Protein AF-A0A562PH85-F1 (afdb_monomer)

Foldseek 3Di:
DPDDDDDDDDPVVVVVVVVLCVVVVHPDPPVVVVVVVVVVVVVLLVVLVVVCVVVVHDSVPRFFAEDPDLDTAGFQKWKDWPPDDDPWIWGTHGHFTDGSRDGDHLQRSVVVPDPDRDDSQQTMWMDHPPRDDTHRSVVVCCVSQADADPVRHHDDDDDDD

Secondary structure (DSSP, 8-state):
----------HHHHHHHHHHHHTTT----HHHHHHHHHHHHHHHHHHHHHHHHHHT--GGGS--EEEETTEEEETT-EEEETTS-TT-EEEEETTEEEETTEE--HHHHHHTT-SS---HHHHEEEE-TT--S-EEHHHHHHHHT--B-TTS-B---PPP-

Structure (mmCIF, N/CA/C/O backbone):
data_AF-A0A562PH85-F1
#
_entry.id   AF-A0A562PH85-F1
#
loop_
_atom_site.group_PDB
_atom_site.id
_atom_site.type_symbol
_atom_site.label_atom_id
_atom_site.label_alt_id
_atom_site.label_comp_id
_atom_site.label_asym_id
_atom_site.label_entity_id
_atom_site.label_seq_id
_atom_site.pdbx_PDB_ins_code
_atom_site.Cartn_x
_atom_site.Cartn_y
_atom_site.Cartn_z
_atom_site.occupancy
_atom_site.B_iso_or_equiv
_atom_site.auth_seq_id
_atom_site.auth_comp_id
_atom_site.auth_asym_id
_atom_site.auth_atom_id
_atom_site.pdbx_PDB_model_num
ATOM 1 N N . MET A 1 1 ? -10.733 25.802 15.915 1.00 39.47 1 MET A N 1
ATOM 2 C CA . MET A 1 1 ? -11.165 25.314 17.242 1.00 39.47 1 MET A CA 1
ATOM 3 C C . MET A 1 1 ? -10.240 24.162 17.619 1.00 39.47 1 MET A C 1
ATOM 5 O O . MET A 1 1 ? -10.395 23.100 17.041 1.00 39.47 1 MET A O 1
ATOM 9 N N . ASN A 1 2 ? -9.256 24.363 18.504 1.00 49.97 2 ASN A N 1
ATOM 10 C CA . ASN A 1 2 ? -8.370 23.283 18.980 1.00 49.97 2 ASN A CA 1
ATOM 11 C C . ASN A 1 2 ? -8.945 22.684 20.269 1.00 49.97 2 ASN A C 1
ATOM 13 O O . ASN A 1 2 ? -8.515 23.033 21.365 1.00 49.97 2 ASN A O 1
ATOM 17 N N . GLY A 1 3 ? -9.973 21.845 20.138 1.00 72.69 3 GLY A N 1
ATOM 18 C CA . GLY A 1 3 ? -10.516 21.075 21.257 1.00 72.69 3 GLY A CA 1
ATOM 19 C C . GLY A 1 3 ? -9.977 19.651 21.217 1.00 72.69 3 GLY A C 1
ATOM 20 O O . GLY A 1 3 ? -10.175 18.962 20.222 1.00 72.69 3 GLY A O 1
ATOM 21 N N . ILE A 1 4 ? -9.310 19.200 22.281 1.00 73.94 4 ILE A N 1
ATOM 22 C CA . ILE A 1 4 ? -8.988 17.777 22.450 1.00 73.94 4 ILE A CA 1
ATOM 23 C C . ILE A 1 4 ? -10.299 17.049 22.763 1.00 73.94 4 ILE A C 1
ATOM 25 O O . ILE A 1 4 ? -10.974 17.379 23.738 1.00 73.94 4 ILE A O 1
ATOM 29 N N . VAL A 1 5 ? -10.662 16.072 21.932 1.00 80.00 5 VAL A N 1
ATOM 30 C CA . VAL A 1 5 ? -11.842 15.218 22.120 1.00 80.00 5 VAL A CA 1
ATOM 31 C C . VAL A 1 5 ? -11.375 13.829 22.546 1.00 80.00 5 VAL A C 1
ATOM 33 O O . VAL A 1 5 ? -10.486 13.250 21.926 1.00 80.00 5 VAL A O 1
ATOM 36 N N . THR A 1 6 ? -11.963 13.276 23.607 1.00 83.06 6 THR A N 1
ATOM 37 C CA . THR A 1 6 ? -11.647 11.919 24.069 1.00 83.06 6 THR A CA 1
ATOM 38 C C . THR A 1 6 ? -12.481 10.897 23.302 1.00 83.06 6 THR A C 1
ATOM 40 O O . THR A 1 6 ? -13.708 10.911 23.376 1.00 83.06 6 THR A O 1
ATOM 43 N N . VAL A 1 7 ? -11.817 9.985 22.589 1.00 81.94 7 VAL A N 1
ATOM 44 C CA . VAL A 1 7 ? -12.457 8.871 21.875 1.00 81.94 7 VAL A CA 1
ATOM 45 C C . VAL A 1 7 ? -12.044 7.557 22.532 1.00 81.94 7 VAL A C 1
ATOM 47 O O . VAL A 1 7 ? -10.861 7.306 22.756 1.00 81.94 7 VAL A O 1
ATOM 50 N N . GLY A 1 8 ? -13.021 6.710 22.858 1.00 84.06 8 GLY A N 1
ATOM 51 C CA . GLY A 1 8 ? -12.760 5.387 23.418 1.00 84.06 8 GLY A CA 1
ATOM 52 C C . GLY A 1 8 ? -12.293 4.408 22.343 1.00 84.06 8 GLY A C 1
ATOM 53 O O . GLY A 1 8 ? -13.013 4.157 21.379 1.00 84.06 8 GLY A O 1
ATOM 54 N N . LEU A 1 9 ? -11.114 3.815 22.528 1.00 83.25 9 LEU A N 1
ATOM 55 C CA . LEU A 1 9 ? -10.604 2.721 21.700 1.00 83.25 9 LEU A CA 1
ATOM 56 C C . LEU A 1 9 ? -10.504 1.439 22.535 1.00 83.25 9 LEU A C 1
ATOM 58 O O . LEU A 1 9 ? -10.124 1.506 23.708 1.00 83.25 9 LEU A O 1
ATOM 62 N N . PRO A 1 10 ? -10.785 0.251 21.966 1.00 89.81 10 PRO A N 1
ATOM 63 C CA . PRO A 1 10 ? -10.526 -1.000 22.664 1.00 89.81 10 PRO A CA 1
ATOM 64 C C . PRO A 1 10 ? -9.046 -1.097 23.054 1.00 89.81 10 PRO A C 1
ATOM 66 O O . PRO A 1 10 ? -8.172 -0.964 22.197 1.00 89.81 10 PRO A O 1
ATOM 69 N N . ALA A 1 11 ? -8.757 -1.393 24.324 1.00 84.88 11 ALA A N 1
ATOM 70 C CA . ALA A 1 11 ? -7.388 -1.420 24.854 1.00 84.88 11 ALA A CA 1
ATOM 71 C C . ALA A 1 11 ? -6.438 -2.307 24.025 1.00 84.88 11 ALA A C 1
ATOM 73 O O . ALA A 1 11 ? -5.298 -1.947 23.755 1.00 84.88 11 ALA A O 1
ATOM 74 N N . GLN A 1 12 ? -6.938 -3.440 23.535 1.00 82.94 12 GLN A N 1
ATOM 75 C CA . GLN A 1 12 ? -6.205 -4.364 22.667 1.00 82.94 12 GLN A CA 1
ATOM 76 C C . GLN A 1 12 ? -5.753 -3.763 21.325 1.00 82.94 12 GLN A C 1
ATOM 78 O O . GLN A 1 12 ? -4.730 -4.181 20.789 1.00 82.94 12 GLN A O 1
ATOM 83 N N . VAL A 1 13 ? -6.492 -2.795 20.776 1.00 83.38 13 VAL A N 1
ATOM 84 C CA . VAL A 1 13 ? -6.105 -2.085 19.546 1.00 83.38 13 VAL A CA 1
ATOM 85 C C . VAL A 1 13 ? -4.977 -1.108 19.855 1.00 83.38 13 VAL A C 1
ATOM 87 O O . VAL A 1 13 ? -3.962 -1.117 19.163 1.00 83.38 13 VAL A O 1
ATOM 90 N N . LEU A 1 14 ? -5.115 -0.342 20.941 1.00 83.75 14 LEU A N 1
ATOM 91 C CA . LEU A 1 14 ? -4.099 0.613 21.376 1.00 83.75 14 LEU A CA 1
ATOM 92 C C . LEU A 1 14 ? -2.771 -0.083 21.705 1.00 83.75 14 LEU A C 1
ATOM 94 O O . LEU A 1 14 ? -1.719 0.364 21.269 1.00 83.75 14 LEU A O 1
ATOM 98 N N . LEU A 1 15 ? -2.822 -1.225 22.396 1.00 84.38 15 LEU A N 1
ATOM 99 C CA . LEU A 1 15 ? -1.635 -2.020 22.722 1.00 84.38 15 LEU A CA 1
ATOM 100 C C . LEU A 1 15 ? -0.942 -2.592 21.479 1.00 84.38 15 LEU A C 1
ATOM 102 O O . LEU A 1 15 ? 0.284 -2.656 21.439 1.00 84.38 15 LEU A O 1
ATOM 106 N N . LYS A 1 16 ? -1.703 -3.016 20.460 1.00 82.19 16 LYS A N 1
ATOM 107 C CA . LYS A 1 16 ? -1.120 -3.464 19.185 1.00 82.19 16 LYS A CA 1
ATOM 108 C C . LYS A 1 16 ? -0.402 -2.322 18.475 1.00 82.19 16 LYS A C 1
ATOM 110 O O . LYS A 1 16 ? 0.685 -2.537 17.952 1.00 82.19 16 LYS A O 1
ATOM 115 N N . LEU A 1 17 ? -1.000 -1.133 18.482 1.00 80.06 17 LEU A N 1
ATOM 116 C CA . LEU A 1 17 ? -0.422 0.050 17.859 1.00 80.06 17 LEU A CA 1
ATOM 117 C C . LEU A 1 17 ? 0.824 0.545 18.610 1.00 80.06 17 LEU A C 1
ATOM 119 O O . LEU A 1 17 ? 1.839 0.818 17.984 1.00 80.06 17 LEU A O 1
ATOM 123 N N . ALA A 1 18 ? 0.790 0.583 19.944 1.00 82.00 18 ALA A N 1
ATOM 124 C CA . ALA A 1 18 ? 1.948 0.957 20.757 1.00 82.00 18 ALA A CA 1
ATOM 125 C C . ALA A 1 18 ? 3.142 0.022 20.501 1.00 82.00 18 ALA A C 1
ATOM 127 O O . ALA A 1 18 ? 4.237 0.486 20.200 1.00 82.00 18 ALA A O 1
ATOM 128 N N . ARG A 1 19 ? 2.906 -1.298 20.495 1.00 83.88 19 ARG A N 1
ATOM 129 C CA . ARG A 1 19 ? 3.943 -2.292 20.171 1.00 83.88 19 ARG A CA 1
ATOM 130 C C . ARG A 1 19 ? 4.511 -2.126 18.765 1.00 83.88 19 ARG A C 1
ATOM 132 O O . ARG A 1 19 ? 5.692 -2.379 18.561 1.00 83.88 19 ARG A O 1
ATOM 139 N N . TYR A 1 20 ? 3.675 -1.736 17.804 1.00 79.75 20 TYR A N 1
ATOM 140 C CA . TYR A 1 20 ? 4.116 -1.481 16.436 1.00 79.75 20 TYR A CA 1
ATOM 141 C C . TYR A 1 20 ? 5.145 -0.345 16.380 1.00 79.75 20 TYR A C 1
ATOM 143 O O . TYR A 1 20 ? 6.161 -0.486 15.707 1.00 79.75 20 TYR A O 1
ATOM 151 N N . PHE A 1 21 ? 4.925 0.742 17.126 1.00 79.56 21 PHE A N 1
ATOM 152 C CA . PHE A 1 21 ? 5.875 1.856 17.194 1.00 79.56 21 PHE A CA 1
ATOM 153 C C . PHE A 1 21 ? 7.123 1.526 18.023 1.00 79.56 21 PHE A C 1
ATOM 155 O O . PHE A 1 21 ? 8.234 1.833 17.599 1.00 79.56 21 PHE A O 1
ATOM 162 N N . GLU A 1 22 ? 6.973 0.825 19.151 1.00 78.12 22 GLU A N 1
ATOM 163 C CA . GLU A 1 22 ? 8.108 0.395 19.985 1.00 78.12 22 GLU A CA 1
ATOM 164 C C . GLU A 1 22 ? 9.101 -0.492 19.219 1.00 78.12 22 GLU A C 1
ATOM 166 O O . GLU A 1 22 ? 10.311 -0.339 19.365 1.00 78.12 22 GLU A O 1
ATOM 171 N N . GLN A 1 23 ? 8.609 -1.390 18.356 1.00 72.25 23 GLN A N 1
ATOM 172 C CA . GLN A 1 23 ? 9.451 -2.272 17.535 1.00 72.25 23 GLN A CA 1
ATOM 173 C C . GLN A 1 23 ? 10.331 -1.531 16.521 1.00 72.25 23 GLN A C 1
ATOM 175 O O . GLN A 1 23 ? 11.239 -2.135 15.952 1.00 72.25 23 GLN A O 1
ATOM 180 N N . ARG A 1 24 ? 10.066 -0.245 16.282 1.00 67.44 24 ARG A N 1
ATOM 181 C CA . ARG A 1 24 ? 10.789 0.587 15.317 1.00 67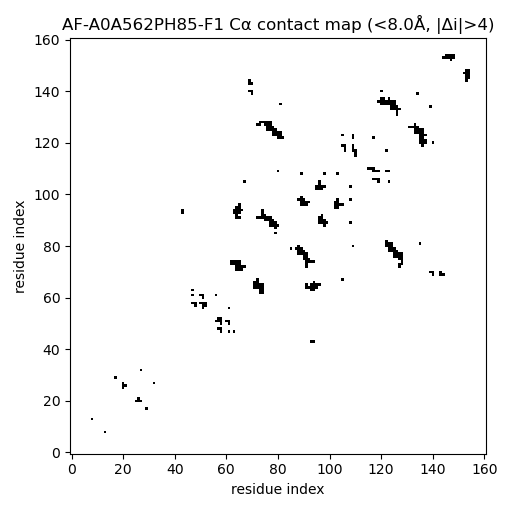.44 24 ARG A CA 1
ATOM 182 C C . ARG A 1 24 ? 11.849 1.481 15.965 1.00 67.44 24 ARG A C 1
ATOM 184 O O . ARG A 1 24 ? 12.478 2.250 15.248 1.00 67.44 24 ARG A O 1
ATOM 191 N N . GLU A 1 25 ? 12.032 1.390 17.289 1.00 59.75 25 GLU A N 1
ATOM 192 C CA . GLU A 1 25 ? 12.890 2.287 18.094 1.00 59.75 25 GLU A CA 1
ATOM 193 C C . GLU A 1 25 ? 12.575 3.780 17.884 1.00 59.75 25 GLU A C 1
ATOM 195 O O . GLU A 1 25 ? 13.406 4.665 18.088 1.00 59.75 25 GLU A O 1
ATOM 200 N N . GLU A 1 26 ? 11.347 4.075 17.470 1.00 63.69 26 GLU A N 1
ATOM 201 C CA . GLU A 1 26 ? 10.926 5.405 17.072 1.00 63.69 26 GLU A CA 1
ATOM 202 C C . GLU A 1 26 ? 10.165 6.015 18.256 1.00 63.69 26 GLU A C 1
ATOM 204 O O . GLU A 1 26 ? 9.140 5.489 18.696 1.00 63.69 26 GLU A O 1
ATOM 209 N N . ALA A 1 27 ? 10.693 7.099 18.833 1.00 63.38 27 ALA A N 1
ATOM 210 C CA . ALA A 1 27 ? 10.023 7.833 19.904 1.00 63.38 27 ALA A CA 1
ATOM 211 C C . ALA A 1 27 ? 8.816 8.586 19.320 1.00 63.38 27 ALA A C 1
ATOM 213 O O . ALA A 1 27 ? 8.904 9.764 18.979 1.00 63.38 27 ALA A O 1
ATOM 214 N N . VAL A 1 28 ? 7.707 7.872 19.137 1.00 69.44 28 VAL A N 1
ATOM 215 C CA . VAL A 1 28 ? 6.502 8.378 18.476 1.00 69.44 28 VAL A CA 1
ATOM 216 C C . VAL A 1 28 ? 5.509 8.890 19.516 1.00 69.44 28 VAL A C 1
ATOM 218 O O . VAL A 1 28 ? 5.107 8.165 20.428 1.00 69.44 28 VAL A O 1
ATOM 221 N N . ASP A 1 29 ? 5.069 10.138 19.351 1.00 81.44 29 ASP A N 1
ATOM 222 C CA . ASP A 1 29 ? 3.872 10.646 20.021 1.00 81.44 29 ASP A CA 1
ATOM 223 C C . ASP A 1 29 ? 2.648 9.917 19.450 1.00 81.44 29 ASP A C 1
ATOM 225 O O . ASP A 1 29 ? 2.208 10.170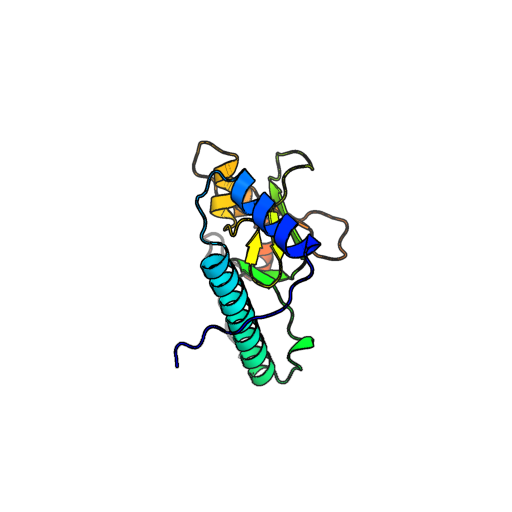 18.327 1.00 81.44 29 ASP A O 1
ATOM 229 N N . LEU A 1 30 ? 2.106 8.982 20.232 1.00 77.94 30 LEU A N 1
ATOM 230 C CA . LEU A 1 30 ? 0.971 8.152 19.836 1.00 77.94 30 LEU A CA 1
ATOM 231 C C . LEU A 1 30 ? -0.274 8.981 19.495 1.00 77.94 30 LEU A C 1
ATOM 233 O O . LEU A 1 30 ? -1.051 8.576 18.633 1.00 77.94 30 LEU A O 1
ATOM 237 N N . GLY A 1 31 ? -0.474 10.124 20.160 1.00 79.44 31 GLY A N 1
ATOM 238 C CA . GLY A 1 31 ? -1.595 11.019 19.892 1.00 79.44 31 GLY A CA 1
ATOM 239 C C . GLY A 1 31 ? -1.462 11.683 18.526 1.00 79.44 31 GLY A C 1
ATOM 240 O O . GLY A 1 31 ? -2.412 11.662 17.743 1.00 79.44 31 GLY A O 1
ATOM 241 N N . ALA A 1 32 ? -0.271 12.197 18.215 1.00 80.62 32 ALA A N 1
ATOM 242 C CA . ALA A 1 32 ? 0.025 12.774 16.906 1.00 80.62 32 ALA A CA 1
ATOM 243 C C . ALA A 1 32 ? -0.074 11.721 15.789 1.00 80.62 32 ALA A C 1
ATOM 245 O O . ALA A 1 32 ? -0.768 11.941 14.802 1.00 80.62 32 ALA A O 1
ATOM 246 N N . ALA A 1 33 ? 0.514 10.537 15.990 1.00 79.88 33 ALA A N 1
ATOM 247 C CA . ALA A 1 33 ? 0.468 9.451 15.012 1.00 79.88 33 ALA A CA 1
ATOM 248 C C . ALA A 1 33 ? -0.960 8.945 14.750 1.00 79.88 33 ALA A C 1
ATOM 250 O O . ALA A 1 33 ? -1.323 8.656 13.611 1.00 79.88 33 ALA A O 1
ATOM 251 N N . LEU A 1 34 ? -1.798 8.852 15.789 1.00 83.25 34 LEU A N 1
ATOM 252 C CA . LEU A 1 34 ? -3.220 8.548 15.623 1.00 83.25 34 LEU A CA 1
ATOM 253 C C . LEU A 1 34 ? -3.946 9.644 14.840 1.00 83.25 34 LEU A C 1
ATOM 255 O O . LEU A 1 34 ? -4.765 9.318 13.983 1.00 83.25 34 LEU A O 1
ATOM 259 N N . GLY A 1 35 ? -3.635 10.914 15.112 1.00 84.50 35 GLY A N 1
ATOM 260 C CA . GLY A 1 35 ? -4.136 12.048 14.338 1.00 84.50 35 GLY A CA 1
ATOM 261 C C . GLY A 1 35 ? -3.803 11.904 12.855 1.00 84.50 35 GLY A C 1
ATOM 262 O O . GLY A 1 35 ? -4.711 11.901 12.028 1.00 84.50 35 GLY A O 1
ATOM 263 N N . ASP A 1 36 ? -2.535 11.656 12.530 1.00 79.94 36 ASP A N 1
ATOM 264 C CA . ASP A 1 36 ? -2.070 11.471 11.152 1.00 79.94 36 ASP A CA 1
ATOM 265 C C . ASP A 1 36 ? -2.756 10.284 10.458 1.00 79.94 36 ASP A C 1
ATOM 267 O O . ASP A 1 36 ? -3.146 10.382 9.292 1.00 79.94 36 ASP A O 1
ATOM 271 N N . ILE A 1 37 ? -2.954 9.165 11.166 1.00 81.94 37 ILE A N 1
ATOM 272 C CA . ILE A 1 37 ? -3.679 7.996 10.642 1.00 81.94 37 ILE A CA 1
ATOM 273 C C . ILE A 1 37 ? -5.131 8.361 10.310 1.00 81.94 37 ILE A C 1
ATOM 275 O O . ILE A 1 37 ? -5.631 7.976 9.250 1.00 81.94 37 ILE A O 1
ATOM 279 N N . VAL A 1 38 ? -5.815 9.085 11.201 1.00 85.06 38 VAL A N 1
ATOM 280 C CA . VAL A 1 38 ? -7.217 9.489 11.012 1.00 85.06 38 VAL A CA 1
ATOM 281 C C . VAL A 1 38 ? -7.350 10.487 9.866 1.00 85.06 38 VAL A C 1
ATOM 283 O O . VAL A 1 38 ? -8.191 10.283 8.993 1.00 85.06 38 VAL A O 1
ATOM 286 N N . GLU A 1 39 ? -6.505 11.514 9.827 1.00 84.50 39 GLU A N 1
ATOM 287 C CA . GLU A 1 39 ? -6.470 12.507 8.746 1.00 84.50 39 GLU A CA 1
ATOM 288 C C . GLU A 1 39 ? -6.194 11.843 7.395 1.00 84.50 39 GLU A C 1
ATOM 290 O O . GLU A 1 39 ? -6.897 12.078 6.412 1.00 84.50 39 GLU A O 1
ATOM 295 N N . THR A 1 40 ? -5.229 10.922 7.350 1.00 78.94 40 THR A N 1
ATOM 296 C CA . THR A 1 40 ? -4.931 10.154 6.135 1.00 78.94 40 THR A CA 1
ATOM 297 C C . THR A 1 40 ? -6.137 9.328 5.686 1.00 78.94 40 THR A C 1
ATOM 299 O O . THR A 1 40 ? -6.466 9.307 4.500 1.00 78.94 40 THR A O 1
ATOM 302 N N . TRP A 1 41 ? -6.826 8.672 6.624 1.00 81.44 41 TRP A N 1
ATOM 303 C CA . TRP A 1 41 ? -8.023 7.88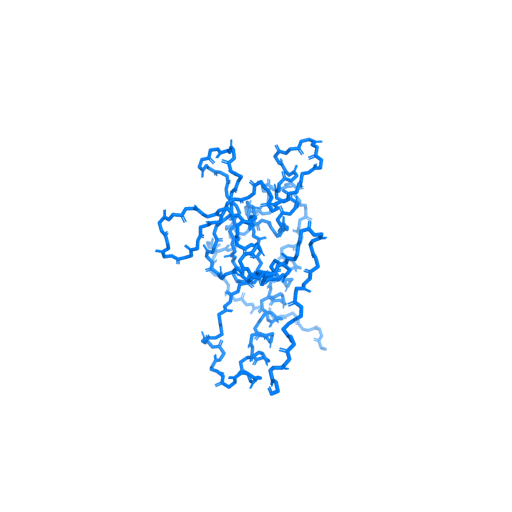9 6.325 1.00 81.44 41 TRP A CA 1
ATOM 304 C C . TRP A 1 41 ? -9.187 8.758 5.825 1.00 81.44 41 TRP A C 1
ATOM 306 O O . TRP A 1 41 ? -9.891 8.352 4.900 1.00 81.44 41 TRP A O 1
ATOM 316 N N . LEU A 1 42 ? -9.385 9.950 6.397 1.00 82.88 42 LEU A N 1
ATOM 317 C CA . LEU A 1 42 ? -10.407 10.904 5.955 1.00 82.88 42 LEU A CA 1
ATOM 318 C C . LEU A 1 42 ? -10.098 11.445 4.556 1.00 82.88 42 LEU A C 1
ATOM 320 O O . LEU A 1 42 ? -10.972 11.430 3.692 1.00 82.88 42 LEU A O 1
ATOM 324 N N . ALA A 1 43 ? -8.849 11.825 4.291 1.00 79.50 43 ALA A N 1
ATOM 325 C CA . ALA A 1 43 ? -8.428 12.275 2.968 1.00 79.50 43 ALA A CA 1
ATOM 326 C C . ALA A 1 43 ? -8.616 11.182 1.896 1.00 79.50 43 ALA A C 1
ATOM 328 O O . ALA A 1 43 ? -9.019 11.477 0.769 1.00 79.50 43 ALA A O 1
ATOM 329 N N . ASP A 1 44 ? -8.360 9.911 2.230 1.00 72.50 44 ASP A N 1
ATOM 330 C CA . ASP A 1 44 ? -8.668 8.774 1.349 1.00 72.50 44 ASP A CA 1
ATOM 331 C C . ASP A 1 44 ? -10.177 8.669 1.063 1.00 72.50 44 ASP A C 1
ATOM 333 O O . ASP A 1 44 ? -10.579 8.469 -0.086 1.00 72.50 44 ASP A O 1
ATOM 337 N N . ARG A 1 45 ? -11.032 8.862 2.076 1.00 77.06 45 ARG A N 1
ATOM 338 C CA . ARG A 1 45 ? -12.499 8.853 1.921 1.00 77.06 45 ARG A CA 1
ATOM 339 C C . ARG A 1 45 ? -13.005 9.976 1.028 1.00 77.06 45 ARG A C 1
ATOM 341 O O . ARG A 1 45 ? -13.809 9.723 0.135 1.00 77.06 45 ARG A O 1
ATOM 348 N N . GLU A 1 46 ? -12.499 11.188 1.211 1.00 81.44 46 GLU A N 1
ATOM 349 C CA . GLU A 1 46 ? -12.861 12.329 0.368 1.00 81.44 46 GLU A CA 1
ATOM 350 C C . GLU A 1 46 ? -12.463 12.101 -1.094 1.00 81.44 46 GLU A C 1
ATOM 352 O O . GLU A 1 46 ? -13.255 12.353 -2.005 1.00 81.44 46 GLU A O 1
ATOM 357 N N . ARG A 1 47 ? -11.264 11.553 -1.338 1.00 75.19 47 ARG A N 1
ATOM 358 C CA . ARG A 1 47 ? -10.814 11.180 -2.688 1.00 75.19 47 ARG A CA 1
ATOM 359 C C . ARG A 1 47 ? -11.718 10.127 -3.324 1.00 75.19 47 ARG A C 1
ATOM 361 O O . ARG A 1 47 ? -12.068 10.261 -4.499 1.00 75.19 47 ARG A O 1
ATOM 368 N N . ALA A 1 48 ? -12.097 9.100 -2.562 1.00 70.12 48 ALA A N 1
ATOM 369 C CA . ALA A 1 48 ? -13.016 8.068 -3.026 1.00 70.12 48 ALA A CA 1
ATOM 370 C C . ALA A 1 48 ? -14.395 8.658 -3.358 1.00 70.12 48 ALA A C 1
ATOM 372 O O . ALA A 1 48 ? -14.915 8.386 -4.438 1.00 70.12 48 ALA A O 1
ATOM 373 N N . GLY A 1 49 ? -14.941 9.524 -2.499 1.00 75.19 49 GLY A N 1
ATOM 374 C CA . GLY A 1 49 ? -16.217 10.210 -2.723 1.00 75.19 49 GLY A CA 1
ATOM 375 C C . GLY A 1 49 ? -16.205 11.106 -3.963 1.00 75.19 49 GLY A C 1
ATOM 376 O O . GLY A 1 49 ? -17.091 10.999 -4.809 1.00 75.19 49 GLY A O 1
ATOM 377 N N . ALA A 1 50 ? -15.158 11.915 -4.141 1.00 79.00 50 ALA A N 1
ATOM 378 C CA . ALA A 1 50 ? -15.007 12.770 -5.319 1.00 79.00 50 ALA A CA 1
ATOM 379 C C . ALA A 1 50 ? -14.891 11.959 -6.620 1.00 79.00 50 ALA A C 1
ATOM 381 O O . ALA A 1 50 ? -15.381 12.374 -7.673 1.00 79.00 50 ALA A O 1
ATOM 382 N N . LEU A 1 51 ? -14.242 10.790 -6.577 1.00 72.38 51 LEU A N 1
ATOM 383 C CA . LEU A 1 51 ? -14.217 9.880 -7.719 1.00 72.38 51 LEU A CA 1
ATOM 384 C C . LEU A 1 51 ? -15.603 9.274 -7.967 1.00 72.38 51 LEU A C 1
ATOM 386 O O . LEU A 1 51 ? -16.045 9.272 -9.114 1.00 72.38 51 LEU A O 1
ATOM 390 N N . ALA A 1 52 ? -16.285 8.820 -6.912 1.00 77.31 52 ALA A N 1
ATOM 391 C CA 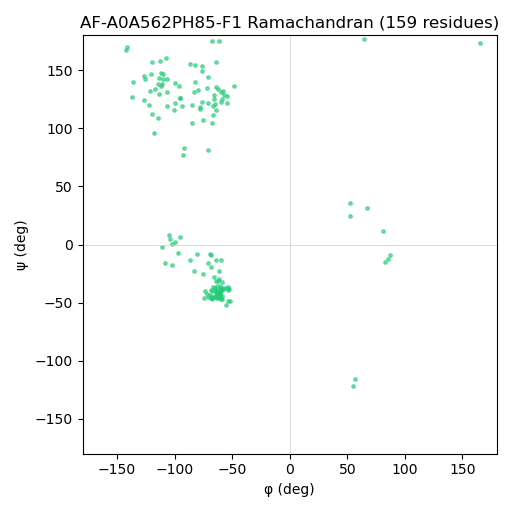. ALA A 1 52 ? -17.629 8.247 -6.966 1.00 77.31 52 ALA A CA 1
ATOM 392 C C . ALA A 1 52 ? -18.615 9.194 -7.662 1.00 77.31 52 ALA A C 1
ATOM 394 O O . ALA A 1 52 ? -19.290 8.795 -8.610 1.00 77.31 52 ALA A O 1
ATOM 395 N N . GLU A 1 53 ? -18.618 10.468 -7.263 1.00 80.12 53 GLU A N 1
ATOM 396 C CA . GLU A 1 53 ? -19.445 11.517 -7.861 1.00 80.12 53 GLU A CA 1
ATOM 397 C C . GLU A 1 53 ? -19.138 11.695 -9.354 1.00 80.12 53 GLU A C 1
ATOM 399 O O . GLU A 1 53 ? -20.042 11.696 -10.190 1.00 80.12 53 GLU A O 1
ATOM 404 N N . ARG A 1 54 ? -17.852 11.764 -9.719 1.00 80.12 54 ARG A N 1
ATOM 405 C CA . ARG A 1 54 ? -17.416 11.935 -11.116 1.00 80.12 54 ARG A CA 1
ATOM 406 C C . ARG A 1 54 ? -17.796 10.769 -12.024 1.00 80.12 54 ARG A C 1
ATOM 408 O O . ARG A 1 54 ? -17.971 10.985 -13.222 1.00 80.12 54 ARG A O 1
ATOM 415 N N . VAL A 1 55 ? -17.850 9.550 -11.490 1.00 79.50 55 VAL A N 1
ATOM 416 C CA . VAL A 1 55 ? -18.167 8.336 -12.261 1.00 79.50 55 VAL A CA 1
ATOM 417 C C . VAL A 1 55 ? -19.603 7.841 -12.062 1.00 79.50 55 VAL A C 1
ATOM 419 O O . VAL A 1 55 ? -19.983 6.847 -12.676 1.00 79.50 55 VAL A O 1
ATOM 422 N N . GLY A 1 56 ? -20.411 8.529 -11.247 1.00 81.38 56 GLY A N 1
ATOM 423 C CA . GLY A 1 56 ? -21.799 8.157 -10.963 1.00 81.38 56 GLY A CA 1
ATOM 424 C C . GLY A 1 56 ? -21.945 6.845 -10.183 1.00 81.38 56 GLY A C 1
ATOM 425 O O . GLY A 1 56 ? -22.914 6.119 -10.393 1.00 81.38 56 GLY A O 1
ATOM 426 N N . MET A 1 57 ? -20.978 6.514 -9.323 1.00 77.81 57 MET A N 1
ATOM 427 C CA . MET A 1 57 ? -20.980 5.304 -8.489 1.00 77.81 57 MET A CA 1
ATOM 428 C C . MET A 1 57 ? -21.240 5.649 -7.018 1.00 77.81 57 MET A C 1
ATOM 430 O O . MET A 1 57 ? -21.040 6.785 -6.595 1.00 77.81 57 MET A O 1
ATOM 434 N N . ALA A 1 58 ? -21.667 4.669 -6.218 1.00 75.31 58 ALA A N 1
ATOM 435 C CA . ALA A 1 58 ? -21.698 4.826 -4.766 1.00 75.31 58 ALA A CA 1
ATOM 436 C C . ALA A 1 58 ? -20.264 4.829 -4.206 1.00 75.31 58 ALA A C 1
ATOM 438 O O . ALA A 1 58 ? -19.411 4.087 -4.687 1.00 75.31 58 ALA A O 1
ATOM 439 N N . GLU A 1 59 ? -19.992 5.620 -3.161 1.00 66.62 59 GLU A N 1
ATOM 440 C CA . GLU A 1 59 ? -18.652 5.726 -2.548 1.00 66.62 59 GLU A CA 1
ATOM 441 C C . GLU A 1 59 ? -18.087 4.358 -2.125 1.00 66.62 59 GLU A C 1
ATOM 443 O O . GLU A 1 59 ? -16.901 4.085 -2.296 1.00 66.62 59 GLU A O 1
ATOM 448 N N . GLY A 1 60 ? -18.950 3.467 -1.623 1.00 67.75 60 GLY A N 1
ATOM 449 C CA . GLY A 1 60 ? -18.575 2.107 -1.228 1.00 67.75 60 GLY A CA 1
ATOM 450 C C . GLY A 1 60 ? -18.197 1.183 -2.391 1.00 67.75 60 GLY A C 1
ATOM 451 O O . GLY A 1 60 ? -17.503 0.194 -2.161 1.00 67.75 60 GLY A O 1
ATOM 452 N N . ASP A 1 61 ? -18.606 1.522 -3.615 1.00 70.12 61 ASP A N 1
ATOM 453 C CA . ASP A 1 61 ? -18.368 0.728 -4.825 1.00 70.12 61 ASP A CA 1
ATOM 454 C C . ASP A 1 61 ? -17.145 1.211 -5.612 1.00 70.12 61 ASP A C 1
ATOM 456 O O . ASP A 1 61 ? -16.726 0.558 -6.571 1.00 70.12 61 ASP A O 1
ATOM 460 N N . VAL A 1 62 ? -16.545 2.339 -5.213 1.00 71.81 62 VAL A N 1
ATOM 461 C CA . VAL A 1 62 ? -15.308 2.822 -5.823 1.00 71.81 62 VAL A CA 1
ATOM 462 C C . VAL A 1 62 ? -14.180 1.844 -5.483 1.00 71.81 62 VAL A C 1
ATOM 464 O O . VAL A 1 62 ? -13.859 1.651 -4.304 1.00 71.81 62 VAL A O 1
ATOM 467 N N . PRO A 1 63 ? -13.544 1.217 -6.490 1.00 73.88 63 PRO A N 1
ATOM 468 C CA . PRO A 1 63 ? -12.461 0.290 -6.231 1.00 73.88 63 PRO A CA 1
ATOM 469 C C . PRO A 1 63 ? -11.296 1.044 -5.590 1.00 73.88 63 PRO A C 1
ATOM 471 O O . PRO A 1 63 ? -10.684 1.908 -6.215 1.00 73.88 63 PRO A O 1
ATOM 474 N N . ARG A 1 64 ? -10.980 0.695 -4.341 1.00 82.75 64 ARG A N 1
ATOM 475 C CA . ARG A 1 64 ? -9.803 1.215 -3.636 1.00 82.75 64 ARG A CA 1
ATOM 476 C C . ARG A 1 64 ? -8.533 0.549 -4.122 1.00 82.75 64 ARG A C 1
ATOM 478 O O . ARG A 1 64 ? -8.559 -0.628 -4.497 1.00 82.75 64 ARG A O 1
ATOM 485 N N . GLY A 1 65 ? -7.423 1.272 -4.086 1.00 88.25 65 GLY A N 1
ATOM 486 C CA . GLY A 1 65 ? -6.153 0.727 -4.528 1.00 88.25 65 GLY A CA 1
ATOM 487 C C . GLY A 1 65 ? -5.049 1.746 -4.760 1.00 88.25 65 GLY A C 1
ATOM 488 O O . GLY A 1 65 ? -5.229 2.957 -4.741 1.00 88.25 65 GLY A O 1
ATOM 489 N N . TYR A 1 66 ? -3.866 1.214 -5.026 1.00 91.50 66 TYR A N 1
ATOM 490 C CA . TYR A 1 66 ? -2.653 1.979 -5.239 1.00 91.50 66 TYR A CA 1
ATOM 491 C C . TYR A 1 66 ? -2.417 2.226 -6.732 1.00 91.50 66 TYR A C 1
ATOM 493 O O . TYR A 1 66 ? -2.321 1.287 -7.529 1.00 91.50 66 TYR A O 1
ATOM 501 N N . HIS A 1 67 ? -2.244 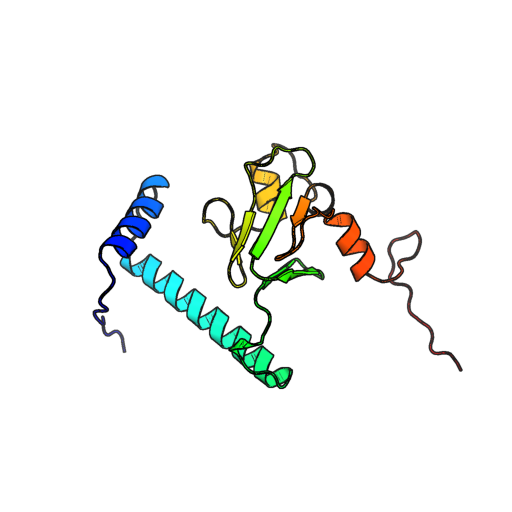3.490 -7.119 1.00 89.81 67 HIS A N 1
ATOM 502 C CA . HIS A 1 67 ? -1.866 3.854 -8.484 1.00 89.81 67 HIS A CA 1
ATOM 503 C C . HIS A 1 67 ? -0.348 3.801 -8.682 1.00 89.81 67 HIS A C 1
ATOM 505 O O . HIS A 1 67 ? 0.397 4.713 -8.318 1.00 89.81 67 HIS A O 1
ATOM 511 N N . TRP A 1 68 ? 0.127 2.755 -9.359 1.00 92.25 68 TRP A N 1
ATOM 512 C CA . TRP A 1 68 ? 1.509 2.664 -9.811 1.00 92.25 68 TRP A CA 1
ATOM 513 C C . TRP A 1 68 ? 1.662 3.213 -11.234 1.00 92.25 68 TRP A C 1
ATOM 515 O O . TRP A 1 68 ? 1.723 2.472 -12.221 1.00 92.25 68 TRP A O 1
ATOM 525 N N . LYS A 1 69 ? 1.790 4.541 -11.340 1.00 88.19 69 LYS A N 1
ATOM 526 C CA . LYS A 1 69 ? 1.811 5.259 -12.627 1.00 88.19 69 LYS A CA 1
ATOM 527 C C . LYS A 1 69 ? 0.536 4.951 -13.432 1.00 88.19 69 LYS A C 1
ATOM 529 O O . LYS A 1 69 ? -0.554 5.283 -12.990 1.00 88.19 69 LYS A O 1
ATOM 534 N N . GLU A 1 70 ? 0.677 4.303 -14.587 1.00 84.25 70 GLU A N 1
ATOM 535 C CA . GLU A 1 70 ? -0.418 3.915 -15.488 1.00 84.25 70 GLU A CA 1
ATOM 536 C C . GLU A 1 70 ? -1.138 2.625 -15.043 1.00 84.25 70 GLU A C 1
ATOM 538 O O . GLU A 1 70 ? -2.135 2.249 -15.650 1.00 84.25 70 GLU A O 1
ATOM 543 N N . LEU A 1 71 ? -0.631 1.916 -14.025 1.00 89.00 71 LEU A N 1
ATOM 544 C CA . LEU A 1 71 ? -1.201 0.656 -13.550 1.00 89.00 71 LEU A CA 1
ATOM 545 C C . LEU A 1 71 ? -1.921 0.865 -12.217 1.00 89.00 71 LEU A C 1
ATOM 547 O O . LEU A 1 71 ? -1.293 1.226 -11.222 1.00 89.00 71 LEU A O 1
ATOM 551 N N . PHE A 1 72 ? -3.220 0.590 -12.188 1.00 89.81 72 PHE A N 1
ATOM 552 C CA . PHE A 1 72 ? -3.989 0.536 -10.951 1.00 89.81 72 PHE A CA 1
ATOM 553 C C . PHE A 1 72 ? -3.838 -0.836 -10.285 1.00 89.81 72 PHE A C 1
ATOM 555 O O . PHE A 1 72 ? -3.974 -1.871 -10.942 1.00 89.81 72 PHE A O 1
ATOM 562 N N . LEU A 1 73 ? -3.544 -0.844 -8.986 1.00 93.19 73 LEU A N 1
ATOM 563 C CA . LEU A 1 73 ? -3.441 -2.048 -8.170 1.00 93.19 73 LEU A CA 1
ATOM 564 C C . LEU A 1 73 ? -4.563 -2.032 -7.129 1.00 93.19 73 LEU A C 1
ATOM 566 O O . LEU A 1 73 ? -4.476 -1.243 -6.191 1.00 93.1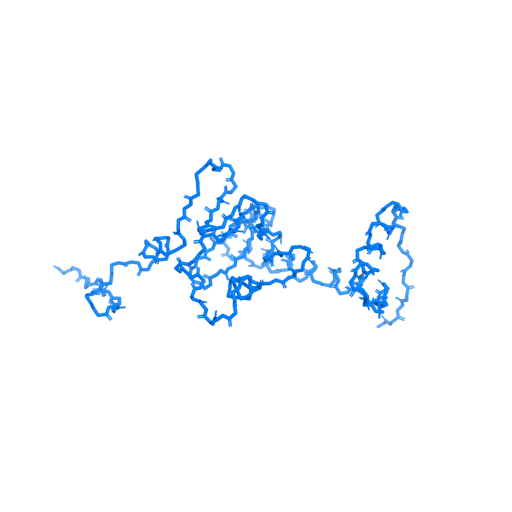9 73 LEU A O 1
ATOM 570 N N . PRO A 1 74 ? -5.593 -2.886 -7.240 1.00 91.56 74 PRO A N 1
ATOM 571 C CA . PRO A 1 74 ? -6.696 -2.882 -6.289 1.00 91.56 74 PRO A CA 1
ATOM 572 C C . PRO A 1 74 ? -6.236 -3.264 -4.879 1.00 91.56 74 PRO A C 1
ATOM 574 O O . PRO A 1 74 ? -5.236 -3.968 -4.690 1.00 91.56 74 PRO A O 1
ATOM 577 N N . HIS A 1 75 ? -7.006 -2.839 -3.885 1.00 90.38 75 HIS A N 1
ATOM 578 C CA . HIS A 1 75 ? -6.844 -3.240 -2.498 1.00 90.38 75 HIS A CA 1
ATOM 579 C C . HIS A 1 75 ? -6.708 -4.765 -2.371 1.00 90.38 75 HIS A C 1
ATOM 581 O O . HIS A 1 75 ? -7.413 -5.535 -3.021 1.00 90.38 75 HIS A O 1
ATOM 587 N N . GLY A 1 76 ? -5.768 -5.207 -1.539 1.00 90.19 76 GLY A N 1
ATOM 588 C CA . GLY A 1 76 ? -5.442 -6.616 -1.359 1.00 90.19 76 GLY A CA 1
ATOM 589 C C . GLY A 1 76 ? -4.405 -7.155 -2.346 1.00 90.19 76 GLY A C 1
ATOM 590 O O . GLY A 1 76 ? -3.905 -8.258 -2.122 1.00 90.19 76 GLY A O 1
ATOM 591 N N . THR A 1 77 ? -4.020 -6.393 -3.379 1.00 95.19 77 THR A N 1
ATOM 592 C CA . THR A 1 77 ? -2.937 -6.791 -4.294 1.00 95.19 77 THR A CA 1
ATOM 593 C C . THR A 1 77 ? -1.634 -6.974 -3.524 1.00 95.19 77 THR A C 1
ATOM 595 O O . THR A 1 77 ? -1.236 -6.102 -2.752 1.00 95.19 77 THR A O 1
ATOM 598 N N . ARG A 1 78 ? -0.942 -8.094 -3.748 1.00 94.94 78 ARG A N 1
ATOM 599 C CA . ARG A 1 78 ? 0.362 -8.391 -3.140 1.00 94.94 78 ARG A CA 1
ATOM 600 C C . ARG A 1 78 ? 1.480 -8.252 -4.160 1.00 94.94 78 ARG A C 1
ATOM 602 O O . ARG A 1 78 ? 1.328 -8.623 -5.322 1.00 94.94 78 ARG A O 1
ATOM 609 N N . LEU A 1 79 ? 2.612 -7.731 -3.713 1.00 94.31 79 LEU A N 1
ATOM 610 C CA . LEU A 1 79 ? 3.815 -7.490 -4.495 1.00 94.31 79 LEU A CA 1
ATOM 611 C C . LEU A 1 79 ? 4.960 -8.271 -3.866 1.00 94.31 79 LEU A C 1
ATOM 613 O O . LEU A 1 79 ? 5.191 -8.150 -2.670 1.00 94.31 79 LEU A O 1
ATOM 617 N N . ARG A 1 80 ? 5.734 -9.006 -4.660 1.00 92.50 80 ARG A N 1
ATOM 618 C CA . ARG A 1 80 ? 7.005 -9.587 -4.198 1.00 92.50 80 ARG A CA 1
ATOM 619 C C . ARG A 1 80 ? 8.059 -9.532 -5.287 1.00 92.50 80 ARG A C 1
ATOM 621 O O . ARG A 1 80 ? 7.751 -9.304 -6.459 1.00 92.50 80 ARG A O 1
ATOM 628 N N . LEU A 1 81 ? 9.305 -9.777 -4.910 1.00 89.62 81 LEU A N 1
ATOM 629 C CA . LEU A 1 81 ? 10.386 -9.920 -5.876 1.00 89.62 81 LEU A CA 1
ATOM 630 C C . LEU A 1 81 ? 10.268 -11.238 -6.644 1.00 89.62 81 LEU A C 1
ATOM 632 O O . LEU A 1 81 ? 10.087 -12.297 -6.055 1.00 89.62 81 LEU A O 1
ATOM 636 N N . TYR A 1 82 ? 10.439 -11.179 -7.964 1.00 81.62 82 TYR A N 1
ATOM 637 C CA . TYR A 1 82 ? 10.385 -12.340 -8.856 1.00 81.62 82 TYR A CA 1
ATOM 638 C C . TYR A 1 82 ? 11.399 -13.434 -8.476 1.00 81.62 82 TYR A C 1
ATOM 640 O O . TYR A 1 82 ? 11.100 -14.615 -8.600 1.00 81.62 82 TYR A O 1
ATOM 648 N N . LEU A 1 83 ? 12.597 -13.037 -8.032 1.00 76.31 83 LEU A N 1
ATOM 649 C CA . LEU A 1 83 ? 13.710 -13.944 -7.722 1.00 76.31 83 LEU A CA 1
ATOM 650 C C . LEU A 1 83 ? 13.804 -14.323 -6.235 1.00 76.31 83 LEU A C 1
ATOM 652 O O . LEU A 1 83 ? 14.800 -14.923 -5.841 1.00 76.31 83 LEU A O 1
ATOM 656 N N . ARG A 1 84 ? 12.837 -13.935 -5.394 1.00 70.25 84 ARG A N 1
ATOM 657 C CA . ARG A 1 84 ? 12.914 -14.133 -3.938 1.00 70.25 84 ARG A CA 1
ATOM 658 C C . ARG A 1 84 ? 11.768 -15.012 -3.437 1.00 70.25 84 ARG A C 1
ATOM 660 O O . ARG A 1 84 ? 10.752 -15.165 -4.113 1.00 70.25 84 ARG A O 1
ATOM 667 N N . GLY A 1 85 ? 11.990 -15.630 -2.277 1.00 64.38 85 GLY A N 1
ATOM 668 C CA . GLY A 1 85 ? 11.073 -16.576 -1.643 1.00 64.38 85 GLY A CA 1
ATOM 669 C C . GLY A 1 85 ? 9.702 -15.986 -1.269 1.00 64.38 85 GLY A C 1
ATOM 670 O O . GLY A 1 85 ? 9.455 -14.795 -1.463 1.00 64.38 85 GLY A O 1
ATOM 671 N N . PRO A 1 86 ? 8.783 -16.828 -0.768 1.00 66.69 86 PRO A N 1
ATOM 672 C CA . PRO A 1 86 ? 7.384 -16.465 -0.533 1.00 66.69 86 PRO A CA 1
ATOM 673 C C . PRO A 1 86 ? 7.148 -15.488 0.629 1.00 66.69 86 PRO A C 1
ATOM 675 O O . PRO A 1 86 ? 6.075 -14.889 0.672 1.00 66.69 86 PRO A O 1
ATOM 678 N N . ASP A 1 87 ? 8.123 -15.303 1.518 1.00 69.12 87 ASP A N 1
ATOM 679 C CA . ASP A 1 87 ? 7.871 -14.738 2.851 1.00 69.12 87 ASP A CA 1
ATOM 680 C C . ASP A 1 87 ? 7.904 -13.204 2.915 1.00 69.12 87 ASP A C 1
ATOM 682 O O . ASP A 1 87 ? 7.405 -12.617 3.868 1.00 69.12 87 ASP A O 1
ATOM 686 N N . ASP A 1 88 ? 8.417 -12.536 1.878 1.00 83.00 88 ASP A N 1
ATOM 687 C CA . ASP A 1 88 ? 8.551 -11.078 1.851 1.00 83.00 88 ASP A CA 1
ATOM 688 C C . ASP A 1 88 ? 7.711 -10.461 0.729 1.00 83.00 88 ASP A C 1
ATOM 690 O O . ASP A 1 88 ? 8.135 -10.375 -0.432 1.00 83.00 88 ASP A O 1
ATOM 694 N N . TYR A 1 89 ? 6.506 -10.012 1.087 1.00 90.44 89 TYR A N 1
ATOM 695 C CA . TYR A 1 89 ? 5.613 -9.294 0.185 1.00 90.44 89 TYR A CA 1
ATOM 696 C C . TYR A 1 89 ? 5.170 -7.948 0.761 1.00 90.44 89 TYR A C 1
ATOM 698 O O . TYR A 1 89 ? 4.896 -7.811 1.950 1.00 90.44 89 TYR A O 1
ATOM 706 N N . ALA A 1 90 ? 5.064 -6.953 -0.115 1.00 93.56 90 ALA A N 1
ATOM 707 C CA . ALA A 1 90 ? 4.297 -5.745 0.146 1.00 93.56 90 ALA A CA 1
ATOM 708 C C . ALA A 1 90 ? 2.830 -5.975 -0.245 1.00 93.56 90 ALA A C 1
ATOM 710 O O . ALA A 1 90 ? 2.527 -6.819 -1.093 1.00 93.56 90 ALA A O 1
ATOM 711 N N . GLN A 1 91 ? 1.904 -5.237 0.354 1.00 95.31 91 GLN A N 1
ATOM 712 C CA . GLN A 1 91 ? 0.473 -5.374 0.110 1.00 95.31 91 GLN A CA 1
ATOM 713 C C . GLN A 1 91 ? -0.187 -4.009 -0.043 1.00 95.31 91 GLN A C 1
ATOM 715 O O . GLN A 1 91 ? 0.119 -3.075 0.689 1.00 95.31 91 GLN A O 1
ATOM 720 N N . VAL A 1 92 ? -1.119 -3.905 -0.985 1.00 94.31 92 VAL A N 1
ATOM 721 C CA . VAL A 1 92 ? -1.960 -2.721 -1.135 1.00 94.31 92 VAL A CA 1
ATOM 722 C C . VAL A 1 92 ? -3.066 -2.751 -0.082 1.00 94.31 92 VAL A C 1
ATOM 724 O O . VAL A 1 92 ? -3.916 -3.646 -0.091 1.00 94.31 92 VAL A O 1
ATOM 727 N N . VAL A 1 93 ? -3.073 -1.775 0.821 1.00 89.06 93 VAL A N 1
ATOM 728 C CA . VAL A 1 93 ? -4.065 -1.604 1.888 1.00 89.06 93 VAL A CA 1
ATOM 729 C C . VAL A 1 93 ? -4.698 -0.222 1.739 1.00 89.06 93 VAL A C 1
ATOM 731 O O . VAL A 1 93 ? -3.989 0.777 1.754 1.00 89.06 93 VAL A O 1
ATOM 734 N N . GLY A 1 94 ? -6.022 -0.163 1.549 1.00 86.31 94 GLY A N 1
ATOM 735 C CA . GLY A 1 94 ? -6.670 1.054 1.053 1.00 86.31 94 GLY A CA 1
ATOM 736 C C . GLY A 1 94 ? -6.028 1.496 -0.261 1.00 86.31 94 GLY A C 1
ATOM 737 O O . GLY A 1 94 ? -5.948 0.694 -1.196 1.00 86.31 94 GLY A O 1
ATOM 738 N N . ASP A 1 95 ? -5.508 2.720 -0.263 1.00 87.38 95 ASP A N 1
ATOM 739 C CA . ASP A 1 95 ? -4.867 3.343 -1.423 1.00 87.38 95 ASP A CA 1
ATOM 740 C C . ASP A 1 95 ? -3.332 3.386 -1.314 1.00 87.38 95 ASP A C 1
ATOM 742 O O . ASP A 1 95 ? -2.640 3.965 -2.155 1.00 87.38 95 ASP A O 1
ATOM 746 N N . GLN A 1 96 ? -2.772 2.727 -0.294 1.00 89.56 96 GLN A N 1
ATOM 747 C CA . GLN A 1 96 ? -1.340 2.709 -0.010 1.00 89.56 96 GLN A CA 1
ATOM 748 C C . GLN A 1 96 ? -0.726 1.335 -0.251 1.00 89.56 96 GLN A C 1
ATOM 750 O O . GLN A 1 96 ? -1.347 0.296 -0.033 1.00 89.56 96 GLN A O 1
ATOM 755 N N . LEU A 1 97 ? 0.536 1.326 -0.674 1.00 92.44 97 LEU A N 1
ATOM 756 C CA . LEU A 1 97 ? 1.352 0.121 -0.714 1.00 92.44 97 LEU A CA 1
ATOM 757 C C . LEU A 1 97 ? 2.152 0.033 0.585 1.00 92.44 97 LEU A C 1
ATOM 759 O O . LEU A 1 97 ? 2.972 0.906 0.847 1.00 92.44 97 LEU A O 1
ATOM 763 N N . LEU A 1 98 ? 1.947 -1.029 1.359 1.00 91.38 98 LEU A N 1
ATOM 764 C CA . LEU A 1 98 ? 2.615 -1.237 2.639 1.00 91.38 98 LEU A CA 1
ATOM 765 C C . LEU A 1 98 ? 3.605 -2.399 2.566 1.00 91.38 98 LEU A C 1
ATOM 767 O O . LEU A 1 98 ? 3.282 -3.456 2.025 1.00 91.38 98 LEU A O 1
ATOM 771 N N . PHE A 1 99 ? 4.783 -2.243 3.160 1.00 90.38 99 PHE A N 1
ATOM 772 C CA . PHE A 1 99 ? 5.711 -3.339 3.435 1.00 90.38 99 PHE A CA 1
ATOM 773 C C . PHE A 1 99 ? 6.077 -3.326 4.916 1.00 90.38 99 PHE A C 1
ATOM 775 O O . PHE A 1 99 ? 6.518 -2.303 5.421 1.00 90.38 99 PHE A O 1
ATOM 782 N N . GLN A 1 100 ? 5.869 -4.450 5.611 1.00 85.88 100 GLN A N 1
ATOM 783 C CA . GLN A 1 100 ? 6.075 -4.548 7.066 1.00 85.88 100 GLN A CA 1
ATOM 784 C C . GLN A 1 100 ? 5.333 -3.452 7.859 1.00 85.88 100 GLN A C 1
ATOM 786 O O . GLN A 1 100 ? 5.829 -2.948 8.857 1.00 85.88 100 GLN A O 1
ATOM 791 N N . GLY A 1 101 ? 4.135 -3.086 7.389 1.00 80.62 101 GLY A N 1
ATOM 792 C CA . GLY A 1 101 ? 3.298 -2.037 7.978 1.00 80.62 101 GLY A CA 1
ATOM 793 C C . GLY A 1 101 ? 3.612 -0.619 7.495 1.00 80.62 101 GLY A C 1
ATOM 794 O O . GLY A 1 101 ? 2.780 0.265 7.664 1.00 80.62 101 GLY A O 1
ATOM 795 N N . GLU A 1 102 ? 4.734 -0.411 6.807 1.00 82.12 102 GLU A N 1
ATOM 796 C CA . GLU A 1 102 ? 5.165 0.923 6.399 1.00 82.12 102 GLU A CA 1
ATOM 797 C C . GLU A 1 102 ? 4.760 1.292 4.980 1.00 82.12 102 GLU A C 1
ATOM 799 O O . GLU A 1 102 ? 4.973 0.488 4.060 1.00 82.12 102 GLU A O 1
ATOM 804 N N . PRO A 1 103 ? 4.274 2.529 4.764 1.00 86.75 103 PRO A N 1
ATOM 805 C CA . PRO A 1 103 ? 4.083 3.076 3.433 1.00 86.75 103 PRO A CA 1
ATOM 806 C C . PRO A 1 103 ? 5.368 3.008 2.613 1.00 86.75 103 PRO A C 1
ATOM 808 O O . PRO A 1 103 ? 6.445 3.447 3.017 1.00 86.75 103 PRO A O 1
ATOM 811 N N . THR A 1 104 ? 5.259 2.443 1.418 1.00 91.31 104 THR A N 1
ATOM 812 C CA . THR A 1 104 ? 6.378 2.308 0.497 1.00 91.31 104 THR A CA 1
ATOM 813 C C . THR A 1 104 ? 5.940 2.542 -0.941 1.00 91.31 104 THR A C 1
ATOM 815 O O . THR A 1 104 ? 4.760 2.610 -1.279 1.00 91.31 104 THR A O 1
ATOM 818 N N . SER A 1 105 ? 6.921 2.650 -1.831 1.00 91.75 105 SER A N 1
ATOM 819 C CA . SER A 1 105 ? 6.700 2.623 -3.275 1.00 91.75 105 SER A CA 1
ATOM 820 C C . SER A 1 105 ? 7.306 1.355 -3.875 1.00 91.75 105 SER A C 1
ATOM 822 O O . SER A 1 105 ? 8.258 0.811 -3.315 1.00 91.75 105 SER A O 1
ATOM 824 N N . PRO A 1 106 ? 6.862 0.902 -5.061 1.00 93.25 106 PRO A N 1
ATOM 825 C CA . PRO A 1 106 ? 7.441 -0.275 -5.707 1.00 93.25 106 PRO A CA 1
ATOM 826 C C . PRO A 1 106 ? 8.967 -0.203 -5.875 1.00 93.25 106 PRO A C 1
ATOM 828 O O . PRO A 1 106 ? 9.655 -1.207 -5.721 1.00 93.25 106 PRO A O 1
ATOM 831 N N . ASN A 1 107 ? 9.521 0.982 -6.157 1.00 91.12 107 ASN A N 1
ATOM 832 C CA . ASN A 1 107 ? 10.972 1.163 -6.257 1.00 91.12 107 ASN A CA 1
ATOM 833 C C . ASN A 1 107 ? 11.660 1.089 -4.891 1.00 91.12 107 ASN A C 1
ATOM 835 O O . ASN A 1 107 ? 12.720 0.477 -4.784 1.00 9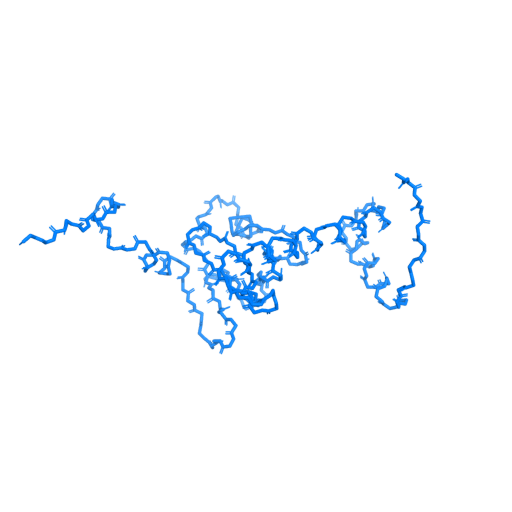1.12 107 ASN A O 1
ATOM 839 N N . GLN A 1 108 ? 11.082 1.708 -3.862 1.00 90.31 108 GLN A N 1
ATOM 840 C CA . GLN A 1 108 ? 11.634 1.665 -2.510 1.00 90.31 108 GLN A CA 1
ATOM 841 C C . GLN A 1 108 ? 11.598 0.237 -1.956 1.00 90.31 108 GLN A C 1
ATOM 843 O O . GLN A 1 108 ? 12.629 -0.247 -1.503 1.00 90.31 108 GLN A O 1
ATOM 848 N N . PHE A 1 109 ? 10.479 -0.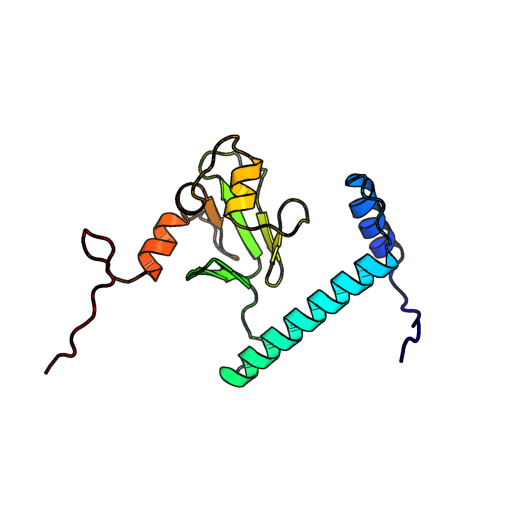471 -2.127 1.00 90.38 109 PHE A N 1
ATOM 849 C CA . PHE A 1 109 ? 10.333 -1.889 -1.801 1.00 90.38 109 PHE A CA 1
ATOM 850 C C . PHE A 1 109 ? 11.437 -2.742 -2.433 1.00 90.38 109 PHE A C 1
ATOM 852 O O . PHE A 1 109 ? 12.104 -3.510 -1.754 1.00 90.38 109 PHE A O 1
ATOM 859 N N . VAL A 1 110 ? 11.714 -2.572 -3.728 1.00 90.31 110 VAL A N 1
ATOM 860 C CA . VAL A 1 110 ? 12.781 -3.338 -4.398 1.00 90.31 110 VAL A CA 1
ATOM 861 C C . VAL A 1 110 ? 14.173 -2.980 -3.867 1.00 90.31 110 VAL A C 1
ATOM 863 O O . VAL A 1 110 ? 15.020 -3.866 -3.745 1.00 90.31 110 VAL A O 1
ATOM 866 N N . ARG A 1 111 ? 14.417 -1.706 -3.535 1.00 88.00 111 ARG A N 1
ATOM 867 C CA . ARG A 1 111 ? 15.693 -1.246 -2.960 1.00 88.00 111 ARG A CA 1
ATOM 868 C C . ARG A 1 111 ? 15.954 -1.815 -1.566 1.00 88.00 111 ARG A C 1
ATOM 870 O O . ARG A 1 111 ? 17.114 -2.011 -1.233 1.00 88.00 111 ARG A O 1
ATOM 877 N N . MET A 1 112 ? 14.920 -2.139 -0.788 1.00 84.56 112 MET A N 1
ATOM 878 C CA . MET A 1 112 ? 15.087 -2.752 0.540 1.00 84.56 112 MET A CA 1
ATOM 879 C C . MET A 1 112 ? 15.795 -4.114 0.488 1.00 84.56 112 MET A C 1
ATOM 881 O O . MET A 1 112 ? 16.408 -4.526 1.464 1.00 84.56 112 MET A O 1
ATOM 885 N N . PHE A 1 113 ? 15.763 -4.802 -0.656 1.00 81.31 113 PHE A N 1
ATOM 886 C CA . PHE A 1 113 ? 16.370 -6.130 -0.811 1.00 81.31 113 PHE A CA 1
ATOM 887 C C . PHE A 1 113 ? 17.595 -6.151 -1.721 1.00 81.31 113 PHE A C 1
ATOM 889 O O . PHE A 1 113 ? 18.159 -7.218 -1.969 1.00 81.31 113 PHE A O 1
ATOM 896 N N . ARG A 1 114 ? 17.969 -5.010 -2.306 1.00 71.88 114 ARG A N 1
ATOM 897 C CA . ARG A 1 114 ? 19.064 -4.938 -3.272 1.00 71.88 114 ARG A CA 1
ATOM 898 C C . ARG A 1 114 ? 19.944 -3.730 -3.010 1.00 71.88 114 ARG A C 1
ATOM 900 O O . ARG A 1 114 ? 19.488 -2.595 -3.050 1.00 71.88 114 ARG A O 1
ATOM 907 N N . TYR A 1 115 ? 21.241 -3.995 -2.892 1.00 69.38 115 TYR A N 1
ATOM 908 C CA . TYR A 1 115 ? 22.283 -2.981 -2.714 1.00 69.38 115 TYR A CA 1
ATOM 909 C C . TYR A 1 115 ? 22.504 -2.079 -3.943 1.00 69.38 115 TYR A 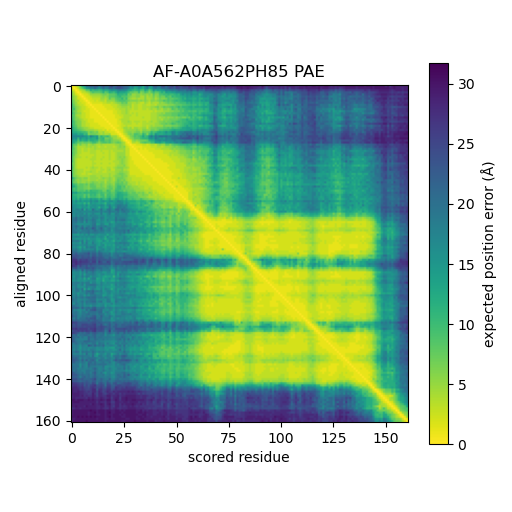C 1
ATOM 911 O O . TYR A 1 115 ? 23.223 -1.091 -3.853 1.00 69.38 115 TYR A O 1
ATOM 919 N N . ILE A 1 116 ? 21.887 -2.393 -5.089 1.00 68.75 116 ILE A N 1
ATOM 920 C CA . ILE A 1 116 ? 22.004 -1.624 -6.335 1.00 68.75 116 ILE A CA 1
ATOM 921 C C . ILE A 1 116 ? 20.639 -1.107 -6.815 1.00 68.75 116 ILE A C 1
ATOM 923 O O . ILE A 1 116 ? 19.631 -1.809 -6.663 1.00 68.75 116 ILE A O 1
ATOM 927 N N . PRO A 1 117 ? 20.582 0.080 -7.453 1.00 70.19 117 PRO A N 1
ATOM 928 C CA . PRO A 1 117 ? 19.364 0.586 -8.076 1.00 70.19 117 PRO A CA 1
ATOM 929 C C . PRO A 1 117 ? 18.785 -0.427 -9.068 1.00 70.19 117 PRO A C 1
ATOM 931 O O . PRO A 1 117 ? 19.441 -0.830 -10.026 1.00 70.19 117 PRO A O 1
ATOM 934 N N . CYS A 1 118 ? 17.542 -0.845 -8.836 1.00 81.12 118 CYS A N 1
ATOM 935 C CA . CYS A 1 118 ? 16.845 -1.812 -9.677 1.00 81.12 118 CYS A CA 1
ATOM 936 C C . CYS A 1 118 ? 15.498 -1.254 -10.128 1.00 81.12 118 CYS A C 1
ATOM 938 O O . CYS A 1 118 ? 14.806 -0.563 -9.382 1.00 81.12 118 CYS A O 1
ATOM 940 N N . ASN A 1 119 ? 15.105 -1.590 -11.355 1.00 87.88 119 ASN A N 1
ATOM 941 C CA . ASN A 1 119 ? 13.806 -1.212 -11.890 1.00 87.88 119 ASN A CA 1
ATOM 942 C C . ASN A 1 119 ? 12.716 -2.122 -11.317 1.00 87.88 119 ASN A C 1
ATOM 944 O O . ASN A 1 119 ? 12.716 -3.329 -11.580 1.00 87.88 119 ASN A O 1
ATOM 948 N N . ALA A 1 120 ? 11.758 -1.557 -10.583 1.00 90.69 120 ALA A N 1
ATOM 949 C CA . ALA A 1 120 ? 10.693 -2.352 -9.986 1.00 90.69 120 ALA A CA 1
ATOM 950 C C . ALA A 1 120 ? 9.812 -3.071 -11.012 1.00 90.69 120 ALA A C 1
ATOM 952 O O . ALA A 1 120 ? 9.386 -4.195 -10.762 1.00 90.69 120 ALA A O 1
ATOM 953 N N . TRP A 1 121 ? 9.618 -2.503 -12.206 1.00 93.12 121 TRP A N 1
ATOM 954 C CA . TRP A 1 121 ? 8.845 -3.169 -13.258 1.00 93.12 121 TRP A CA 1
ATOM 955 C C . TRP A 1 121 ? 9.434 -4.520 -13.664 1.00 93.12 121 TRP A C 1
ATOM 957 O O . TRP A 1 121 ? 8.686 -5.455 -13.936 1.00 93.12 121 TRP A O 1
ATOM 967 N N . ASP A 1 122 ? 10.762 -4.625 -13.699 1.00 90.75 122 ASP A N 1
ATOM 968 C CA . ASP A 1 122 ? 11.463 -5.842 -14.115 1.00 90.75 122 ASP A CA 1
ATOM 969 C C . ASP A 1 122 ? 11.590 -6.869 -12.984 1.00 90.75 122 ASP A C 1
ATOM 971 O O . ASP A 1 122 ? 11.759 -8.057 -13.253 1.00 90.75 122 ASP A O 1
ATOM 975 N N . ASN A 1 123 ? 11.507 -6.419 -11.731 1.00 90.88 123 ASN A N 1
ATOM 976 C CA . ASN A 1 123 ? 11.835 -7.236 -10.566 1.00 90.88 123 ASN A CA 1
ATOM 977 C C . ASN A 1 123 ? 10.617 -7.656 -9.742 1.00 90.88 123 ASN A C 1
ATOM 979 O O . ASN A 1 123 ? 10.745 -8.575 -8.939 1.00 90.88 123 ASN A O 1
ATOM 983 N N . VAL A 1 124 ? 9.455 -7.027 -9.928 1.00 92.94 124 VAL A N 1
ATOM 984 C CA . VAL A 1 124 ? 8.249 -7.311 -9.142 1.00 92.94 124 VAL A CA 1
ATOM 985 C C . VAL A 1 124 ? 7.286 -8.234 -9.890 1.00 92.94 124 VAL A C 1
ATOM 987 O O . VAL A 1 124 ? 7.026 -8.079 -11.089 1.00 92.94 124 VAL A O 1
ATOM 990 N N . VAL A 1 125 ? 6.712 -9.176 -9.146 1.00 94.12 125 VAL A N 1
ATOM 991 C CA . VAL A 1 125 ? 5.500 -9.910 -9.519 1.00 94.12 125 VAL A CA 1
ATOM 992 C C . VAL A 1 125 ? 4.336 -9.495 -8.623 1.00 94.12 125 VAL A C 1
ATOM 994 O O . VAL A 1 125 ? 4.524 -9.182 -7.448 1.00 94.12 125 VAL A O 1
ATOM 997 N N . LEU A 1 126 ? 3.142 -9.497 -9.205 1.00 95.12 126 LEU A N 1
ATOM 998 C CA . LEU A 1 126 ? 1.887 -9.052 -8.614 1.00 95.12 126 LEU A CA 1
ATOM 999 C C . LEU A 1 126 ? 0.935 -10.239 -8.464 1.00 95.12 126 LEU A C 1
ATOM 1001 O O . LEU A 1 126 ? 0.833 -11.054 -9.380 1.00 95.12 126 LEU A O 1
ATOM 1005 N N . LEU A 1 127 ? 0.236 -10.322 -7.338 1.00 94.50 127 LEU A N 1
ATOM 1006 C CA . LEU A 1 127 ? -0.888 -11.228 -7.123 1.00 94.50 127 LEU A CA 1
ATOM 1007 C C . LEU A 1 127 ? -2.119 -10.382 -6.816 1.00 94.50 127 LEU A C 1
ATOM 1009 O O . LEU A 1 127 ? -2.164 -9.709 -5.785 1.00 94.50 127 LEU A O 1
ATOM 1013 N N . PHE A 1 128 ? -3.087 -10.394 -7.725 1.00 93.25 128 PHE A N 1
ATOM 1014 C CA . PHE A 1 128 ? -4.336 -9.657 -7.570 1.00 93.25 128 PHE A CA 1
ATOM 1015 C C . PHE A 1 128 ? -5.279 -10.367 -6.583 1.00 93.25 128 PHE A C 1
ATOM 1017 O O . PHE A 1 128 ? -5.183 -11.585 -6.408 1.00 93.25 128 PHE A O 1
ATOM 1024 N N . PRO A 1 129 ? -6.179 -9.628 -5.914 1.00 89.75 129 PRO A N 1
ATOM 1025 C CA . PRO A 1 129 ? -7.156 -10.221 -5.007 1.00 89.75 129 PRO A CA 1
ATOM 1026 C C . PRO A 1 129 ? -8.026 -11.252 -5.742 1.00 89.75 129 PRO A C 1
ATOM 1028 O O . PRO A 1 129 ? -8.529 -10.986 -6.828 1.00 89.75 129 PRO A O 1
ATOM 1031 N N . GLY A 1 130 ? -8.184 -12.440 -5.153 1.00 87.06 130 GLY A N 1
ATOM 1032 C CA . GLY A 1 130 ? -8.956 -13.548 -5.734 1.00 87.06 130 GLY A CA 1
ATOM 1033 C C . GLY A 1 130 ? -8.203 -14.399 -6.764 1.00 87.06 130 GLY A C 1
ATOM 1034 O O . GLY A 1 130 ? -8.622 -15.521 -7.044 1.00 87.06 130 GLY A O 1
ATOM 1035 N N . GLU A 1 131 ? -7.065 -13.925 -7.273 1.00 90.81 131 GLU A N 1
ATOM 1036 C CA . GLU A 1 131 ? -6.243 -14.676 -8.220 1.00 90.81 131 GLU A CA 1
ATOM 1037 C C . GLU A 1 131 ? -5.333 -15.691 -7.523 1.00 90.81 131 GLU A C 1
ATOM 1039 O O . GLU A 1 131 ? -4.927 -15.531 -6.370 1.00 90.81 131 GLU A O 1
ATOM 1044 N N . ARG A 1 132 ? -4.966 -16.749 -8.256 1.00 88.31 132 ARG A N 1
ATOM 1045 C CA . ARG A 1 132 ? -4.035 -17.791 -7.773 1.00 88.31 132 ARG A CA 1
ATOM 1046 C C . ARG A 1 132 ? -2.622 -17.646 -8.329 1.00 88.31 132 ARG A C 1
ATOM 1048 O O . ARG A 1 132 ? -1.684 -18.229 -7.788 1.00 88.31 132 ARG A O 1
ATOM 1055 N N . HIS A 1 133 ? -2.464 -16.888 -9.411 1.00 90.88 133 HIS A N 1
ATOM 1056 C CA . HIS A 1 133 ? -1.223 -16.832 -10.174 1.00 90.88 133 HIS A CA 1
ATOM 1057 C C . HIS A 1 133 ? -0.544 -15.472 -10.053 1.00 90.88 133 HIS A C 1
ATOM 1059 O O . HIS A 1 133 ? -1.168 -14.421 -10.174 1.00 90.88 133 HIS A O 1
ATOM 1065 N N . TRP A 1 134 ? 0.773 -15.509 -9.861 1.00 93.00 134 TRP A N 1
ATOM 1066 C CA . TRP A 1 134 ? 1.611 -14.317 -9.855 1.00 93.00 134 TRP A CA 1
ATOM 1067 C C . TRP A 1 134 ? 1.905 -13.859 -11.285 1.00 93.00 134 TRP A C 1
ATOM 1069 O O . TRP A 1 134 ? 2.334 -14.652 -12.123 1.00 93.00 134 TRP A O 1
ATOM 1079 N N . VAL A 1 135 ? 1.757 -12.563 -11.549 1.00 93.12 135 VAL A N 1
ATOM 1080 C CA . VAL A 1 135 ? 1.975 -11.954 -12.865 1.00 93.12 135 VAL A CA 1
ATOM 1081 C C . VAL A 1 135 ? 3.129 -10.959 -12.802 1.00 93.12 135 VAL A C 1
ATOM 1083 O O . VAL A 1 135 ? 3.205 -10.125 -11.906 1.00 93.12 135 VAL A O 1
ATOM 1086 N N . ARG A 1 136 ? 4.052 -11.002 -13.769 1.00 93.44 136 ARG A N 1
ATOM 1087 C CA . ARG A 1 136 ? 5.158 -10.031 -13.840 1.00 93.44 136 ARG A CA 1
ATOM 1088 C C . ARG A 1 136 ? 4.649 -8.618 -14.124 1.00 93.44 136 ARG A C 1
ATOM 1090 O O . ARG A 1 136 ? 3.986 -8.391 -15.138 1.00 93.44 136 ARG A O 1
ATOM 1097 N N . ALA A 1 137 ? 5.068 -7.651 -13.306 1.00 93.25 137 ALA A N 1
ATOM 1098 C CA . ALA A 1 137 ? 4.671 -6.249 -13.445 1.00 93.25 137 ALA A CA 1
ATOM 1099 C C . ALA A 1 137 ? 5.042 -5.670 -14.825 1.00 93.25 137 ALA A C 1
ATOM 1101 O O . ALA A 1 137 ? 4.251 -4.958 -15.444 1.00 93.25 137 ALA A O 1
ATOM 1102 N N . LYS A 1 138 ? 6.211 -6.040 -15.369 1.00 92.31 138 LYS A N 1
ATOM 1103 C CA . LYS A 1 138 ? 6.641 -5.674 -16.729 1.00 92.31 138 LYS A CA 1
ATOM 1104 C C . LYS A 1 138 ? 5.625 -6.048 -17.808 1.00 92.31 138 LYS A C 1
ATOM 1106 O O . LYS A 1 138 ? 5.467 -5.300 -18.771 1.00 92.31 138 LYS A O 1
ATOM 1111 N N . HIS A 1 139 ? 4.984 -7.211 -17.687 1.00 91.19 139 HIS A N 1
ATOM 1112 C CA . HIS A 1 139 ? 4.012 -7.674 -18.677 1.00 91.19 139 HIS A CA 1
ATOM 1113 C C . HIS A 1 139 ? 2.742 -6.829 -18.596 1.00 91.19 139 HIS A C 1
ATOM 1115 O O . HIS A 1 139 ? 2.297 -6.314 -19.615 1.00 91.19 139 HIS A O 1
ATOM 1121 N N . LEU A 1 140 ? 2.250 -6.572 -17.383 1.00 89.69 140 LEU A N 1
ATOM 1122 C CA . LEU A 1 140 ? 1.068 -5.739 -17.152 1.00 89.69 140 LEU A CA 1
ATOM 1123 C C . LEU A 1 140 ? 1.260 -4.311 -17.666 1.00 89.69 140 LEU A C 1
ATOM 1125 O O . LEU A 1 140 ? 0.380 -3.785 -18.347 1.00 89.69 140 LEU A O 1
ATOM 1129 N N . ARG A 1 141 ? 2.441 -3.721 -17.439 1.00 87.69 141 ARG A N 1
ATOM 1130 C CA . ARG A 1 141 ? 2.796 -2.406 -17.990 1.00 87.69 141 ARG A CA 1
ATOM 1131 C C . ARG A 1 141 ? 2.782 -2.386 -19.517 1.00 87.69 141 ARG A C 1
ATOM 1133 O O . ARG A 1 141 ? 2.360 -1.399 -20.104 1.00 87.69 141 ARG A O 1
ATOM 1140 N N . ARG A 1 142 ? 3.272 -3.445 -20.171 1.00 84.25 142 ARG A N 1
ATOM 1141 C CA . ARG A 1 142 ? 3.257 -3.545 -21.641 1.00 84.25 142 ARG A CA 1
ATOM 1142 C C . ARG A 1 142 ? 1.836 -3.672 -22.180 1.00 84.25 142 ARG A C 1
ATOM 1144 O O . ARG A 1 142 ? 1.535 -3.040 -23.181 1.00 84.25 142 ARG A O 1
ATOM 1151 N N . SER A 1 143 ? 0.981 -4.435 -21.506 1.00 79.19 143 SER A N 1
ATOM 1152 C CA . SER A 1 143 ? -0.420 -4.594 -21.901 1.00 79.19 143 SER A CA 1
ATOM 1153 C C . SER A 1 143 ? -1.229 -3.304 -21.722 1.00 79.19 143 SER A C 1
ATOM 1155 O O . SER A 1 143 ? -2.025 -2.972 -22.592 1.00 79.19 143 SER A O 1
ATOM 1157 N N . HIS A 1 144 ? -0.990 -2.542 -20.647 1.00 69.12 144 HIS A N 1
ATOM 1158 C CA . HIS A 1 144 ? -1.681 -1.267 -20.387 1.00 69.12 144 HIS A CA 1
ATOM 1159 C C . HIS A 1 144 ? -1.187 -0.106 -21.261 1.00 69.12 144 HIS A C 1
ATOM 1161 O O . HIS A 1 144 ? -1.930 0.828 -21.535 1.00 69.12 144 HIS A O 1
ATOM 1167 N N . ALA A 1 145 ? 0.056 -0.168 -21.735 1.00 59.59 145 ALA A N 1
ATOM 1168 C CA . ALA A 1 145 ? 0.685 0.874 -22.541 1.00 59.59 145 ALA A CA 1
ATOM 1169 C C . ALA A 1 145 ? 0.115 1.051 -23.967 1.00 59.59 145 ALA A C 1
ATOM 1171 O O . ALA A 1 145 ? 0.538 1.975 -24.668 1.00 59.59 145 ALA A O 1
ATOM 1172 N N . GLY A 1 146 ? -0.777 0.160 -24.418 1.00 53.25 146 GLY A N 1
ATOM 1173 C CA . GLY A 1 146 ? -1.170 0.046 -25.825 1.00 53.25 146 GLY A CA 1
ATOM 1174 C C . GLY A 1 146 ? -0.008 -0.398 -26.736 1.00 53.25 146 GLY A C 1
ATOM 1175 O O . GLY A 1 146 ? 1.124 -0.582 -26.273 1.00 53.25 146 GLY A O 1
ATOM 1176 N N . PRO A 1 147 ? -0.246 -0.598 -28.047 1.00 48.16 147 PRO A N 1
ATOM 1177 C CA . PRO A 1 147 ? 0.818 -0.915 -28.993 1.00 48.16 147 PRO A CA 1
ATOM 1178 C C . PRO A 1 147 ? 1.855 0.212 -29.010 1.00 48.16 147 PRO A C 1
ATOM 1180 O O . PRO A 1 147 ? 1.536 1.374 -29.275 1.00 48.16 147 PRO A O 1
ATOM 1183 N N . ARG A 1 148 ? 3.109 -0.137 -28.725 1.00 54.72 148 ARG A N 1
ATOM 1184 C CA . ARG A 1 148 ? 4.257 0.760 -28.868 1.00 54.72 148 ARG A CA 1
ATOM 1185 C C . ARG A 1 148 ? 5.118 0.283 -30.027 1.00 54.72 148 ARG A C 1
ATOM 1187 O O . ARG A 1 148 ? 5.265 -0.922 -30.234 1.00 54.72 148 ARG A O 1
ATOM 1194 N N . ASP A 1 149 ? 5.667 1.219 -30.791 1.00 55.25 149 ASP A N 1
ATOM 1195 C CA . ASP A 1 149 ? 6.603 0.888 -31.863 1.00 55.25 149 ASP A CA 1
ATOM 1196 C C . ASP A 1 149 ? 7.926 0.326 -31.295 1.00 55.25 149 ASP A C 1
ATOM 1198 O O . ASP A 1 149 ? 8.158 0.307 -30.081 1.00 55.25 149 ASP A O 1
ATOM 1202 N N . ARG A 1 150 ? 8.838 -0.113 -32.173 1.00 47.97 150 ARG A N 1
ATOM 1203 C CA . ARG A 1 150 ? 10.156 -0.650 -31.772 1.00 47.97 150 ARG A CA 1
ATOM 1204 C C . ARG A 1 150 ? 11.022 0.347 -30.977 1.00 47.97 150 ARG A C 1
ATOM 1206 O O . ARG A 1 150 ? 12.013 -0.073 -30.389 1.00 47.97 150 ARG A O 1
ATOM 1213 N N . ARG A 1 151 ? 10.664 1.637 -30.941 1.00 52.66 151 ARG A N 1
ATOM 1214 C CA . ARG A 1 151 ? 11.348 2.709 -30.198 1.00 52.66 151 ARG A CA 1
ATOM 1215 C C . ARG A 1 151 ? 10.599 3.115 -28.920 1.00 52.66 151 ARG A C 1
ATOM 1217 O O . ARG A 1 151 ? 11.027 4.038 -28.235 1.00 52.66 151 ARG A O 1
ATOM 1224 N N . GLY A 1 152 ? 9.507 2.430 -28.570 1.00 47.28 152 GLY A N 1
ATOM 1225 C CA . GLY A 1 152 ? 8.727 2.693 -27.361 1.00 47.28 152 GLY A CA 1
ATOM 1226 C C . GLY A 1 152 ? 7.743 3.861 -27.474 1.00 47.28 152 GLY A C 1
ATOM 1227 O O . GLY A 1 152 ? 7.199 4.278 -26.451 1.00 47.28 152 GLY A O 1
ATOM 1228 N N . ARG A 1 153 ? 7.485 4.384 -28.680 1.00 55.31 153 ARG A N 1
ATOM 1229 C CA . ARG A 1 153 ? 6.515 5.464 -28.898 1.00 55.31 153 ARG A CA 1
ATOM 1230 C C . ARG A 1 153 ? 5.103 4.893 -28.979 1.00 55.31 153 ARG A C 1
ATOM 1232 O O . ARG A 1 153 ? 4.902 3.842 -29.585 1.00 55.31 153 ARG A O 1
ATOM 1239 N N . ALA A 1 154 ? 4.129 5.577 -28.378 1.00 54.09 154 ALA A N 1
ATOM 1240 C CA . ALA A 1 154 ? 2.723 5.215 -28.530 1.00 54.09 154 ALA A CA 1
ATOM 1241 C C . ALA A 1 154 ? 2.341 5.272 -30.017 1.00 54.09 154 ALA A C 1
ATOM 1243 O O . ALA A 1 154 ? 2.565 6.292 -30.673 1.00 54.09 154 ALA A O 1
ATOM 1244 N N . VAL A 1 155 ? 1.800 4.177 -30.553 1.00 56.34 155 VAL A N 1
ATOM 1245 C CA . VAL A 1 155 ? 1.278 4.162 -31.921 1.00 56.34 155 VAL A CA 1
ATOM 1246 C C . VAL A 1 155 ? -0.058 4.898 -31.898 1.00 56.34 155 VAL A C 1
ATOM 1248 O O . VAL A 1 155 ? -1.044 4.397 -31.360 1.00 56.34 155 VAL A O 1
ATOM 1251 N N . SER A 1 156 ? -0.094 6.112 -32.447 1.00 52.25 156 SER A N 1
ATOM 1252 C CA . SER A 1 156 ? -1.341 6.851 -32.633 1.00 52.25 156 SER A CA 1
ATOM 1253 C C . SER A 1 156 ? -2.217 6.105 -33.639 1.00 52.25 156 SER A C 1
ATOM 1255 O O . SER A 1 156 ? -1.803 5.902 -34.782 1.00 52.25 156 SER A O 1
ATOM 1257 N N . LYS A 1 157 ? -3.429 5.705 -33.242 1.00 47.78 157 LYS A N 1
ATOM 1258 C CA . LYS A 1 157 ? -4.447 5.257 -34.200 1.00 47.78 157 LYS A CA 1
ATOM 1259 C C . LYS A 1 157 ? -4.854 6.460 -35.057 1.00 47.78 157 LYS A C 1
ATOM 1261 O O . LYS A 1 157 ? -5.470 7.385 -34.535 1.00 47.78 157 LYS A O 1
ATOM 1266 N N . SER A 1 158 ? -4.508 6.459 -36.346 1.00 38.50 158 SER A N 1
ATOM 1267 C CA . SER A 1 158 ? -5.124 7.388 -37.301 1.00 38.50 158 SER A CA 1
ATOM 1268 C C . SER A 1 158 ? -6.620 7.079 -37.402 1.00 38.50 158 SER A C 1
ATOM 1270 O O . SER A 1 158 ? -6.974 5.899 -37.489 1.00 38.50 158 SER A O 1
ATOM 1272 N N . PRO A 1 159 ? -7.506 8.089 -37.393 1.00 40.66 159 PRO A N 1
ATOM 1273 C CA . PRO A 1 159 ? -8.915 7.859 -37.659 1.00 40.66 159 PRO A CA 1
ATOM 1274 C C . PRO A 1 159 ? -9.062 7.404 -39.115 1.00 40.66 159 PRO A C 1
ATOM 1276 O O . PRO A 1 159 ? -8.554 8.052 -40.031 1.00 40.66 159 PRO A O 1
ATOM 1279 N N . ALA A 1 160 ? -9.706 6.253 -39.307 1.00 42.53 160 ALA A N 1
ATOM 1280 C CA . ALA A 1 160 ? -10.105 5.779 -40.624 1.00 42.53 160 ALA A CA 1
ATOM 1281 C C . ALA A 1 160 ? -11.093 6.785 -41.231 1.00 42.53 160 ALA A C 1
ATOM 1283 O O . ALA A 1 160 ? -11.997 7.258 -40.537 1.00 42.53 160 ALA A O 1
ATOM 1284 N N . ARG A 1 161 ? -10.873 7.128 -42.499 1.00 44.84 161 ARG A N 1
ATOM 1285 C CA . ARG A 1 161 ? -11.745 7.973 -43.312 1.00 44.84 161 ARG A CA 1
ATOM 1286 C C . ARG A 1 161 ? -12.421 7.110 -44.362 1.00 44.84 161 ARG A C 1
ATOM 1288 O O . ARG A 1 161 ? -11.748 6.157 -44.819 1.00 44.84 161 ARG A O 1
#

Sequence (161 aa):
MNGIVTVGLPAQVLLKLARYFEQREEAVDLGAALGDIVETWLADRERAGALAERVGMAEGDVPRGYHWKELFLPHGTRLRLYLRGPDDYAQVVGDQLLFQGEPTSPNQFVRMFRYIPCNAWDNVVLLFPGERHWVRAKHLRRSHAGPRDRRGRAVSKSPAR

Solvent-accessible surface area (backbone atoms only — not comparable to full-atom values): 9660 Å² total; per-residue (Å²): 134,97,73,91,76,93,77,94,71,63,66,72,58,55,54,53,52,52,52,59,41,58,77,64,79,47,94,67,58,64,68,61,54,50,47,53,52,50,53,52,52,50,56,51,50,52,53,36,39,57,48,10,64,76,70,73,48,54,52,89,70,46,85,47,29,23,71,59,81,92,43,78,38,49,42,58,20,32,36,31,50,68,93,52,72,90,86,61,56,32,38,19,55,57,60,39,36,26,44,96,84,37,84,52,48,67,50,56,57,49,43,76,80,36,100,56,98,64,63,33,48,83,41,29,26,36,30,50,66,94,57,91,62,75,40,53,39,46,56,54,52,53,66,71,59,50,68,52,48,101,84,69,47,71,60,77,81,75,82,86,127

Mean predicted aligned error: 12.51 Å

Radius of gyration: 19.92 Å; Cα contacts (8 Å, |Δi|>4): 186; chains: 1; bounding box: 44×43×68 Å

Nearest PDB structures (foldseek):
  6z1p-assembly1_Bz  TM=2.896E-01  e=1.141E+00  Tetrahymena thermophila SB210

pLDDT: mean 79.26, std 13.59, range [38.5, 95.31]

Organism: NCBI:txid871742